Protein AF-A0A1F6SFJ9-F1 (afdb_monomer)

Structure (mmCIF, N/CA/C/O backbone):
data_AF-A0A1F6SFJ9-F1
#
_entry.id   AF-A0A1F6SFJ9-F1
#
loop_
_atom_site.group_PDB
_atom_site.id
_atom_site.type_symbol
_atom_site.label_atom_id
_atom_site.label_alt_id
_atom_site.label_comp_id
_atom_site.label_asym_id
_atom_site.label_entity_id
_atom_site.label_seq_id
_atom_site.pdbx_PDB_ins_code
_atom_site.Cartn_x
_atom_site.Cartn_y
_atom_site.Cartn_z
_atom_site.occupancy
_atom_site.B_iso_or_equiv
_atom_site.auth_seq_id
_atom_site.auth_comp_id
_atom_site.auth_asym_id
_atom_site.auth_atom_id
_atom_site.pdbx_PDB_model_num
ATOM 1 N N . MET A 1 1 ? -2.118 -1.679 14.306 1.00 91.25 1 MET A N 1
ATOM 2 C CA . MET A 1 1 ? -2.117 -2.472 13.065 1.00 91.25 1 MET A CA 1
ATOM 3 C C . MET A 1 1 ? -0.828 -2.202 12.329 1.00 91.25 1 MET A C 1
ATOM 5 O O . MET A 1 1 ? -0.306 -1.092 12.445 1.00 91.25 1 MET A O 1
ATOM 9 N N . LYS A 1 2 ? -0.341 -3.209 11.615 1.00 96.75 2 LYS A N 1
ATOM 10 C CA . LYS A 1 2 ? 0.787 -3.123 10.694 1.00 96.75 2 LYS A CA 1
ATOM 11 C C . LYS A 1 2 ? 0.244 -2.812 9.306 1.00 96.75 2 LYS A C 1
ATOM 13 O O . LYS A 1 2 ? -0.588 -3.555 8.790 1.00 96.75 2 LYS A O 1
ATOM 18 N N . ILE A 1 3 ? 0.669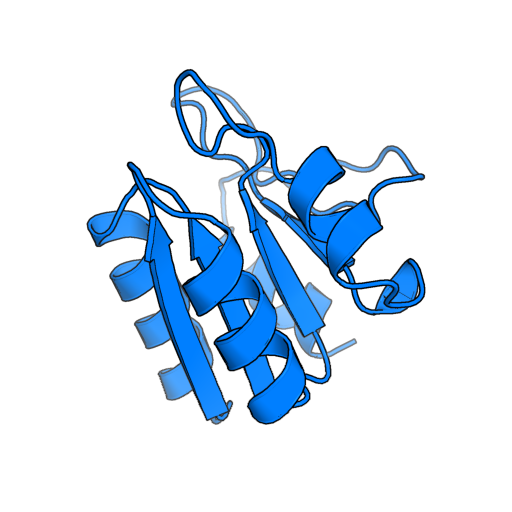 -1.702 8.718 1.00 94.38 3 ILE A N 1
ATOM 19 C CA . ILE A 1 3 ? 0.173 -1.240 7.421 1.00 94.38 3 ILE A CA 1
ATOM 20 C C . ILE A 1 3 ? 1.355 -1.087 6.477 1.00 94.38 3 ILE A C 1
ATOM 22 O O . ILE A 1 3 ? 2.309 -0.384 6.797 1.00 94.38 3 ILE A O 1
ATOM 26 N N . ALA A 1 4 ? 1.301 -1.729 5.317 1.00 95.31 4 ALA A N 1
ATOM 27 C CA . ALA A 1 4 ? 2.270 -1.501 4.253 1.00 95.31 4 ALA A CA 1
ATOM 28 C C . ALA A 1 4 ? 1.687 -0.541 3.215 1.00 95.31 4 ALA A C 1
ATOM 30 O O . ALA A 1 4 ? 0.507 -0.635 2.891 1.00 95.31 4 ALA A O 1
ATOM 31 N N . ILE A 1 5 ? 2.505 0.369 2.694 1.00 91.62 5 ILE A N 1
ATOM 32 C CA . ILE A 1 5 ? 2.152 1.273 1.595 1.00 91.62 5 ILE A CA 1
ATOM 33 C C . ILE A 1 5 ? 3.152 1.060 0.466 1.00 91.62 5 ILE A C 1
ATOM 35 O O . ILE A 1 5 ? 4.358 1.131 0.710 1.00 91.62 5 ILE A O 1
ATOM 39 N N . LEU A 1 6 ? 2.651 0.817 -0.744 1.00 91.25 6 LEU A N 1
ATOM 40 C CA . LEU A 1 6 ? 3.436 0.785 -1.972 1.00 91.25 6 LEU A CA 1
ATOM 41 C C . LEU A 1 6 ? 2.847 1.768 -2.980 1.00 91.25 6 LEU A C 1
ATOM 43 O O . LEU A 1 6 ? 1.697 1.616 -3.384 1.00 91.25 6 LEU A O 1
ATOM 47 N N . ASP A 1 7 ? 3.649 2.743 -3.383 1.00 89.31 7 ASP A N 1
ATOM 48 C CA . ASP A 1 7 ? 3.259 3.817 -4.301 1.00 89.31 7 ASP A CA 1
ATOM 49 C C . ASP A 1 7 ? 4.497 4.250 -5.102 1.00 89.31 7 ASP A C 1
ATOM 51 O O . ASP A 1 7 ? 5.614 4.189 -4.584 1.00 89.31 7 ASP A O 1
ATOM 55 N N . ASP A 1 8 ? 4.369 4.684 -6.351 1.00 87.56 8 ASP A N 1
ATOM 56 C CA . ASP A 1 8 ? 5.519 5.228 -7.085 1.00 87.56 8 ASP A CA 1
ATOM 57 C C . ASP A 1 8 ? 5.875 6.650 -6.593 1.00 87.56 8 ASP A C 1
ATOM 59 O O . ASP A 1 8 ? 7.033 7.082 -6.633 1.00 87.56 8 ASP A O 1
ATOM 63 N N . SER A 1 9 ? 4.928 7.369 -5.993 1.00 85.25 9 SER A N 1
ATOM 64 C CA . SER A 1 9 ? 5.129 8.688 -5.412 1.00 85.25 9 SER A CA 1
ATOM 65 C C . SER A 1 9 ? 5.631 8.612 -3.971 1.00 85.25 9 SER A C 1
ATOM 67 O O . SER A 1 9 ? 4.889 8.459 -2.995 1.00 85.25 9 SER A O 1
ATOM 69 N N . ARG A 1 10 ? 6.934 8.862 -3.799 1.00 86.06 10 ARG A N 1
ATOM 70 C CA . ARG A 1 10 ? 7.558 8.980 -2.470 1.00 86.06 10 ARG A CA 1
ATOM 71 C C . ARG A 1 10 ? 6.860 10.010 -1.574 1.00 86.06 10 ARG A C 1
ATOM 73 O O . ARG A 1 10 ? 6.664 9.758 -0.388 1.00 86.06 10 ARG A O 1
ATOM 80 N N . HIS A 1 11 ? 6.477 11.161 -2.130 1.00 82.00 11 HIS A N 1
ATOM 81 C CA . HIS A 1 11 ? 5.802 12.211 -1.365 1.00 82.00 11 HIS A CA 1
ATOM 82 C C . HIS A 1 11 ? 4.452 11.731 -0.818 1.00 82.00 11 HIS A C 1
ATOM 84 O O . HIS A 1 11 ? 4.084 12.057 0.312 1.00 82.00 11 HIS A O 1
ATOM 90 N N . LEU A 1 12 ? 3.730 10.933 -1.607 1.00 79.94 12 LEU A N 1
ATOM 91 C CA . LEU A 1 12 ? 2.449 10.378 -1.204 1.00 79.94 12 LEU A CA 1
ATOM 92 C C . LEU A 1 12 ? 2.611 9.302 -0.123 1.00 79.94 12 LEU A C 1
ATOM 94 O O . LEU A 1 12 ? 1.930 9.379 0.904 1.00 79.94 12 LEU A O 1
ATOM 98 N N . CYS A 1 13 ? 3.566 8.383 -0.297 1.00 84.81 13 CYS A N 1
ATOM 99 C CA . CYS A 1 13 ? 3.949 7.413 0.733 1.00 84.81 13 CYS A CA 1
ATOM 100 C C . CYS A 1 13 ? 4.224 8.092 2.079 1.00 84.81 13 CYS A C 1
ATOM 102 O O . CYS A 1 13 ? 3.645 7.721 3.098 1.00 84.81 13 CYS A O 1
ATOM 104 N N . GLU A 1 14 ? 5.082 9.116 2.092 1.00 85.62 14 GLU A N 1
ATOM 105 C CA . GLU A 1 14 ? 5.452 9.835 3.315 1.00 85.62 14 GLU A CA 1
ATOM 106 C C . GLU A 1 14 ? 4.249 10.567 3.935 1.00 85.62 14 GLU A C 1
ATOM 108 O O . GLU A 1 14 ? 4.053 10.530 5.154 1.00 85.62 14 GLU A O 1
ATOM 113 N N . ALA A 1 15 ? 3.403 11.197 3.114 1.00 81.94 15 ALA A N 1
ATOM 114 C CA . ALA A 1 15 ? 2.222 11.913 3.587 1.00 81.94 15 ALA A CA 1
ATOM 115 C C . ALA A 1 15 ? 1.177 10.978 4.220 1.00 81.94 15 ALA A C 1
ATOM 117 O O . ALA A 1 15 ? 0.643 11.294 5.288 1.00 81.94 15 ALA A O 1
ATOM 118 N N . LEU A 1 16 ? 0.887 9.837 3.587 1.00 81.25 16 LEU A N 1
ATOM 119 C CA . LEU A 1 16 ? -0.030 8.825 4.118 1.00 81.25 16 LEU A CA 1
ATOM 120 C C . LEU A 1 16 ? 0.559 8.134 5.344 1.00 81.25 16 LEU A C 1
ATOM 122 O O . LEU A 1 16 ? -0.107 8.037 6.377 1.00 81.25 16 LEU A O 1
ATOM 126 N N . GLY A 1 17 ? 1.830 7.746 5.263 1.00 86.94 17 GLY A N 1
ATOM 127 C CA . GLY A 1 17 ? 2.568 7.145 6.363 1.00 86.94 17 GLY A CA 1
ATOM 128 C C . GLY A 1 17 ? 2.536 8.000 7.617 1.00 86.94 17 GLY A C 1
ATOM 129 O O . GLY A 1 17 ? 2.155 7.518 8.680 1.00 86.94 17 GLY A O 1
ATOM 130 N N . GLY A 1 18 ? 2.821 9.297 7.486 1.00 85.69 18 GLY A N 1
ATOM 131 C CA . GLY A 1 18 ? 2.786 10.224 8.613 1.00 85.69 18 GLY A CA 1
ATOM 132 C C . GLY A 1 18 ? 1.396 10.386 9.240 1.00 85.69 18 GLY A C 1
ATOM 133 O O . GLY A 1 18 ? 1.298 10.645 10.438 1.00 85.69 18 GLY A O 1
ATOM 134 N N . VAL A 1 19 ? 0.310 10.233 8.473 1.00 83.38 19 VAL A N 1
ATOM 135 C CA . VAL A 1 19 ? -1.061 10.242 9.017 1.00 83.38 19 VAL A CA 1
ATOM 136 C C . VAL A 1 19 ? -1.336 8.967 9.814 1.00 83.38 19 VAL A C 1
ATOM 138 O O . VAL A 1 19 ? -1.829 9.055 10.936 1.00 83.38 19 VAL A O 1
ATOM 141 N N . LEU A 1 20 ? -0.981 7.805 9.269 1.00 87.25 20 LEU A N 1
ATOM 142 C CA . LEU A 1 20 ? -1.218 6.501 9.895 1.00 87.25 20 LEU A CA 1
ATOM 143 C C . LEU A 1 20 ? -0.350 6.283 11.140 1.00 87.25 20 LEU A C 1
ATOM 145 O O . LEU A 1 20 ? -0.839 5.814 12.164 1.00 87.25 20 LEU A O 1
ATOM 149 N N . GLN A 1 21 ? 0.911 6.709 11.097 1.00 92.00 21 GLN A N 1
ATOM 150 C CA . GLN A 1 21 ? 1.803 6.691 12.257 1.00 92.00 21 GLN A CA 1
ATOM 151 C C . GLN A 1 21 ? 1.276 7.591 13.382 1.00 92.00 21 GLN A C 1
ATOM 153 O O . GLN A 1 21 ? 1.275 7.188 14.542 1.00 92.00 21 GLN A O 1
ATOM 158 N N . LYS A 1 22 ? 0.756 8.786 13.057 1.00 89.31 22 LYS A N 1
ATOM 159 C CA . LYS A 1 22 ? 0.111 9.674 14.046 1.00 89.31 22 LYS A CA 1
ATOM 160 C C . LYS A 1 22 ? -1.158 9.077 14.657 1.00 89.31 22 LYS A C 1
ATOM 162 O O . LYS A 1 22 ? -1.502 9.448 15.774 1.00 89.31 22 LYS A O 1
ATOM 167 N N . ALA A 1 23 ? -1.830 8.171 13.949 1.00 86.94 23 ALA A N 1
ATOM 168 C CA . ALA A 1 23 ? -2.962 7.403 14.463 1.00 86.94 23 ALA A CA 1
ATOM 169 C C . ALA A 1 23 ? -2.537 6.172 15.296 1.00 86.94 23 ALA A C 1
ATOM 171 O O . ALA A 1 23 ? -3.387 5.459 15.816 1.00 86.94 23 ALA A O 1
ATOM 172 N N . GLY A 1 24 ? -1.231 5.926 15.466 1.00 94.38 24 GLY A N 1
ATOM 173 C CA . GLY A 1 24 ? -0.709 4.827 16.282 1.00 94.38 24 GLY A CA 1
ATOM 174 C C . GLY A 1 24 ? -0.527 3.506 15.530 1.00 94.38 24 GLY A C 1
ATOM 175 O O . GLY A 1 24 ? -0.442 2.451 16.157 1.00 94.38 24 GLY A O 1
ATOM 176 N N . HIS A 1 25 ? -0.480 3.532 14.197 1.00 93.19 25 HIS A N 1
ATOM 177 C CA . HIS A 1 25 ? -0.171 2.351 13.394 1.00 93.19 25 HIS A CA 1
ATOM 178 C C . HIS A 1 25 ? 1.337 2.191 13.165 1.00 93.19 25 HIS A C 1
ATOM 180 O O . HIS A 1 25 ? 2.0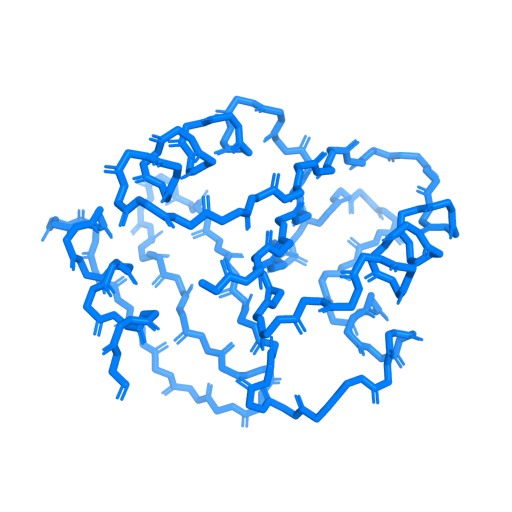78 3.169 13.057 1.00 93.19 25 HIS A O 1
ATOM 186 N N . GLU A 1 26 ? 1.781 0.942 13.044 1.00 97.19 26 GLU A N 1
ATOM 187 C CA . GLU A 1 26 ? 3.120 0.607 12.565 1.00 97.19 26 GLU A CA 1
ATOM 188 C C . GLU A 1 26 ? 3.073 0.587 11.036 1.00 97.19 26 GLU A C 1
ATOM 190 O O . GLU A 1 26 ? 2.213 -0.079 10.459 1.00 97.19 26 GLU A O 1
ATOM 195 N N . VAL A 1 27 ? 3.946 1.346 10.372 1.00 96.00 27 VAL A N 1
ATOM 196 C CA . VAL A 1 27 ? 3.827 1.579 8.927 1.00 96.00 27 VAL A CA 1
ATOM 197 C C . VAL A 1 27 ? 5.126 1.265 8.202 1.00 96.00 27 VAL A C 1
ATOM 199 O O . VAL A 1 27 ? 6.164 1.847 8.516 1.00 96.00 27 VAL A O 1
ATOM 202 N N . LEU A 1 28 ? 5.033 0.403 7.191 1.00 96.44 28 LEU A N 1
ATOM 203 C CA . LEU A 1 28 ? 6.076 0.158 6.202 1.00 96.44 28 LEU A CA 1
ATOM 204 C C . LEU A 1 28 ? 5.810 1.020 4.962 1.00 96.44 28 LEU A C 1
ATOM 206 O O . LEU A 1 28 ? 4.742 0.928 4.361 1.00 96.44 28 LEU A O 1
ATOM 210 N N . LEU A 1 29 ? 6.786 1.844 4.579 1.00 93.44 29 LEU A N 1
ATOM 211 C CA . LEU A 1 29 ? 6.710 2.712 3.403 1.00 93.44 29 LEU A CA 1
ATOM 212 C C . LEU A 1 29 ? 7.654 2.207 2.321 1.00 93.44 29 LEU A C 1
ATOM 214 O O . LEU A 1 29 ? 8.859 2.115 2.548 1.00 93.44 29 LEU A O 1
ATOM 218 N N . LEU A 1 30 ? 7.108 1.917 1.145 1.00 91.25 30 LEU A N 1
ATOM 219 C CA . LEU A 1 30 ? 7.859 1.448 -0.008 1.00 91.25 30 LEU A CA 1
ATOM 220 C C . LEU A 1 30 ? 7.510 2.327 -1.202 1.00 91.25 30 LEU A C 1
ATOM 222 O O . LEU A 1 30 ? 6.349 2.432 -1.581 1.00 91.25 30 LEU A O 1
ATOM 226 N N . SER A 1 31 ? 8.523 2.947 -1.805 1.00 86.38 31 SER A N 1
ATOM 227 C CA . SER A 1 31 ? 8.351 3.682 -3.056 1.00 86.38 31 SER A CA 1
ATOM 228 C C . SER A 1 31 ? 9.094 2.988 -4.186 1.00 86.38 31 SER A C 1
ATOM 230 O O . SER A 1 31 ? 10.316 2.835 -4.083 1.00 86.38 31 SER A O 1
ATOM 232 N N . CYS A 1 32 ? 8.406 2.575 -5.254 1.00 69.31 32 CYS A N 1
ATOM 233 C CA . CYS A 1 32 ? 9.024 1.800 -6.331 1.00 69.31 32 CYS A CA 1
ATOM 234 C C . CYS A 1 32 ? 8.831 2.424 -7.716 1.00 69.31 32 CYS A C 1
ATOM 236 O O . CYS A 1 32 ? 7.720 2.738 -8.111 1.00 69.31 32 CYS A O 1
ATOM 238 N N . TRP A 1 33 ? 9.929 2.538 -8.469 1.00 62.44 33 TRP A N 1
ATOM 239 C CA . TRP A 1 33 ? 9.906 2.886 -9.899 1.00 62.44 33 TRP A CA 1
ATOM 240 C C . TRP A 1 33 ? 10.446 1.752 -10.788 1.00 62.44 33 TRP A C 1
ATOM 242 O O . TRP A 1 33 ? 10.089 1.665 -11.960 1.00 62.44 33 TRP A O 1
ATOM 252 N N . PHE A 1 34 ? 11.321 0.882 -10.257 1.00 59.41 34 PHE A N 1
ATOM 253 C CA . PHE A 1 34 ? 12.159 0.004 -11.091 1.00 59.41 34 PHE A CA 1
ATOM 254 C C . PHE A 1 34 ? 12.152 -1.486 -10.694 1.00 59.41 34 PHE A C 1
ATOM 256 O O . PHE A 1 34 ? 12.139 -2.331 -11.589 1.00 59.41 34 PHE A O 1
ATOM 263 N N . GLU A 1 35 ? 12.092 -1.846 -9.403 1.00 69.56 35 GLU A N 1
ATOM 264 C CA . GLU A 1 35 ? 12.178 -3.252 -8.959 1.00 69.56 35 GLU A CA 1
ATOM 265 C C . GLU A 1 35 ? 11.037 -3.656 -8.012 1.00 69.56 35 GLU A C 1
ATOM 267 O O . GLU A 1 35 ? 10.863 -3.085 -6.937 1.00 69.56 35 GLU A O 1
ATOM 272 N N . LEU A 1 36 ? 10.262 -4.673 -8.406 1.00 78.12 36 LEU A N 1
ATOM 273 C CA . LEU A 1 36 ? 9.085 -5.145 -7.665 1.00 78.12 36 LEU A CA 1
ATOM 274 C C . LEU A 1 36 ? 9.422 -6.208 -6.604 1.00 78.12 36 LEU A C 1
ATOM 276 O O . LEU A 1 36 ? 8.836 -6.222 -5.524 1.00 78.12 36 LEU A O 1
ATOM 280 N N . ASN A 1 37 ? 10.373 -7.099 -6.903 1.00 84.38 37 ASN A N 1
ATOM 281 C CA . ASN A 1 37 ? 10.665 -8.274 -6.072 1.00 84.38 37 ASN A CA 1
ATOM 282 C C . ASN A 1 37 ? 11.142 -7.929 -4.649 1.00 84.38 37 ASN A C 1
ATOM 284 O O . ASN A 1 37 ? 10.628 -8.540 -3.712 1.00 84.38 37 ASN A O 1
ATOM 288 N N . PRO A 1 38 ? 12.052 -6.954 -4.441 1.00 89.19 38 PRO A N 1
ATOM 289 C CA . PRO A 1 38 ? 12.457 -6.564 -3.090 1.00 89.19 38 PRO A CA 1
ATOM 290 C C . PRO A 1 38 ? 11.288 -6.006 -2.270 1.00 89.19 38 PRO A C 1
ATOM 292 O O . PRO A 1 38 ? 11.182 -6.285 -1.081 1.00 89.19 38 PRO A O 1
ATOM 295 N N . ASN A 1 39 ? 10.373 -5.274 -2.914 1.00 90.19 39 ASN A N 1
ATOM 296 C CA . ASN A 1 39 ? 9.199 -4.708 -2.253 1.00 90.19 39 ASN A CA 1
ATOM 297 C C . ASN A 1 39 ? 8.194 -5.793 -1.859 1.00 90.19 39 ASN A C 1
ATOM 299 O O . ASN A 1 39 ? 7.687 -5.771 -0.744 1.00 90.19 39 ASN A O 1
ATOM 303 N N . ILE A 1 40 ? 7.949 -6.778 -2.727 1.00 92.19 40 ILE A N 1
ATOM 304 C CA . ILE A 1 40 ? 7.098 -7.933 -2.398 1.00 92.19 40 ILE A CA 1
ATOM 305 C C . ILE A 1 40 ? 7.664 -8.687 -1.190 1.00 92.19 40 ILE A C 1
ATOM 307 O O . ILE A 1 40 ? 6.922 -8.953 -0.246 1.00 92.19 40 ILE A O 1
ATOM 311 N N . ALA A 1 41 ? 8.968 -8.983 -1.195 1.00 93.06 41 ALA A N 1
ATOM 312 C CA . ALA A 1 41 ? 9.622 -9.675 -0.088 1.00 93.06 41 ALA A CA 1
ATOM 313 C C . ALA A 1 41 ? 9.532 -8.872 1.220 1.00 93.06 41 ALA A C 1
ATOM 315 O O . ALA A 1 41 ? 9.156 -9.429 2.247 1.00 93.06 41 ALA A O 1
ATOM 316 N N . ALA A 1 42 ? 9.787 -7.561 1.170 1.00 94.69 42 ALA A N 1
ATOM 317 C CA . ALA A 1 42 ? 9.685 -6.684 2.334 1.00 94.69 42 ALA A CA 1
ATOM 318 C C . ALA A 1 42 ? 8.259 -6.624 2.903 1.00 94.69 42 ALA A C 1
ATOM 320 O O . ALA A 1 42 ? 8.078 -6.665 4.118 1.00 94.69 42 ALA A O 1
ATOM 321 N N . ILE A 1 43 ? 7.235 -6.563 2.043 1.00 95.31 43 ILE A N 1
ATOM 322 C CA . ILE A 1 43 ? 5.832 -6.599 2.479 1.00 95.31 43 ILE A CA 1
ATOM 323 C C . ILE A 1 43 ? 5.524 -7.940 3.151 1.00 95.31 43 ILE A C 1
ATOM 325 O O . ILE A 1 43 ? 4.914 -7.957 4.215 1.00 95.31 43 ILE A O 1
ATOM 329 N N . GLN A 1 44 ? 5.950 -9.054 2.553 1.00 95.25 44 GLN A N 1
ATOM 330 C CA . GLN A 1 44 ? 5.706 -10.388 3.104 1.00 95.25 44 GLN A CA 1
ATOM 331 C C . GLN A 1 44 ? 6.413 -10.604 4.446 1.00 95.25 44 GLN A C 1
ATOM 333 O O . GLN A 1 44 ? 5.812 -11.161 5.359 1.00 95.25 44 GLN A O 1
ATOM 338 N N . GLU A 1 45 ? 7.653 -10.131 4.589 1.00 97.00 45 GLU A N 1
ATOM 339 C CA . GLU A 1 45 ? 8.411 -10.189 5.845 1.00 97.00 45 GLU A CA 1
ATOM 340 C C . GLU A 1 45 ? 7.782 -9.312 6.935 1.00 97.00 45 GLU A C 1
ATOM 342 O O . GLU A 1 45 ? 7.727 -9.698 8.103 1.00 97.00 45 GLU A O 1
ATOM 347 N N . PHE A 1 46 ? 7.271 -8.139 6.559 1.00 97.69 46 PHE A N 1
ATOM 348 C CA . PHE A 1 46 ? 6.601 -7.238 7.490 1.00 97.69 46 PHE A CA 1
ATOM 349 C C . PHE A 1 46 ? 5.258 -7.784 7.997 1.00 97.69 46 PHE A C 1
ATOM 351 O O . PHE A 1 46 ? 4.835 -7.394 9.088 1.00 97.69 46 PHE A O 1
ATOM 358 N N . ASP A 1 47 ? 4.628 -8.685 7.236 1.00 96.31 47 ASP A N 1
ATOM 359 C CA . ASP A 1 47 ? 3.325 -9.311 7.502 1.00 96.31 47 ASP A CA 1
ATOM 360 C C . ASP A 1 47 ? 2.249 -8.303 7.953 1.00 96.31 47 ASP A C 1
ATOM 362 O O . ASP A 1 47 ?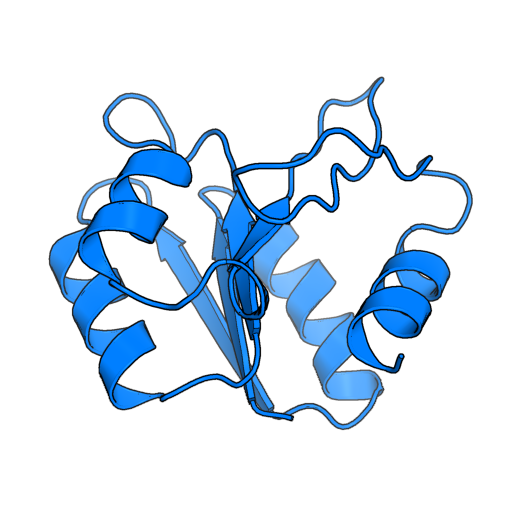 1.813 -8.299 9.109 1.00 96.31 47 ASP A O 1
ATOM 366 N N . PRO A 1 48 ? 1.844 -7.376 7.068 1.00 96.12 48 PRO A N 1
ATOM 367 C CA . PRO A 1 48 ? 0.865 -6.362 7.409 1.00 96.12 48 PRO A CA 1
ATOM 368 C C . PRO A 1 48 ? -0.553 -6.930 7.569 1.00 96.12 48 PRO A C 1
ATOM 370 O O . PRO A 1 48 ? -0.973 -7.905 6.930 1.00 96.12 48 PRO A O 1
ATOM 373 N N . ASP A 1 49 ? -1.339 -6.228 8.380 1.00 94.38 49 ASP A N 1
ATOM 374 C CA . ASP A 1 49 ? -2.787 -6.397 8.460 1.00 94.38 49 ASP A CA 1
ATOM 375 C C . ASP A 1 49 ? -3.457 -5.871 7.182 1.00 94.38 49 ASP A C 1
ATOM 377 O O . ASP A 1 49 ? -4.395 -6.481 6.675 1.00 94.38 49 ASP A O 1
ATOM 381 N N . ILE A 1 50 ? -2.952 -4.748 6.653 1.00 91.44 50 ILE A N 1
ATOM 382 C CA . ILE A 1 50 ? -3.461 -4.072 5.454 1.00 91.44 50 ILE A CA 1
ATOM 383 C C . ILE A 1 50 ? -2.297 -3.622 4.562 1.00 91.44 50 ILE A C 1
ATOM 385 O O . ILE A 1 50 ? -1.306 -3.071 5.039 1.00 91.44 50 ILE A O 1
ATOM 389 N N . VAL A 1 51 ? -2.450 -3.793 3.251 1.00 91.38 51 VAL A N 1
ATOM 390 C CA . VAL A 1 51 ? -1.555 -3.261 2.221 1.00 91.38 51 VAL A CA 1
ATOM 391 C C . VAL A 1 51 ? -2.305 -2.215 1.406 1.00 91.38 51 VAL A C 1
ATOM 393 O O . VAL A 1 51 ? -3.285 -2.540 0.737 1.00 91.38 51 VAL A O 1
ATOM 396 N N . LEU A 1 52 ? -1.837 -0.973 1.454 1.00 89.38 52 LEU A N 1
ATOM 397 C CA . LEU A 1 52 ? -2.239 0.100 0.554 1.00 89.38 52 LEU A CA 1
ATOM 398 C C . LEU A 1 52 ? -1.351 0.022 -0.695 1.00 89.38 52 LEU A C 1
ATOM 400 O O . LEU A 1 52 ? -0.129 0.102 -0.584 1.00 89.38 52 LEU A O 1
ATOM 404 N N . LEU A 1 53 ? -1.946 -0.180 -1.863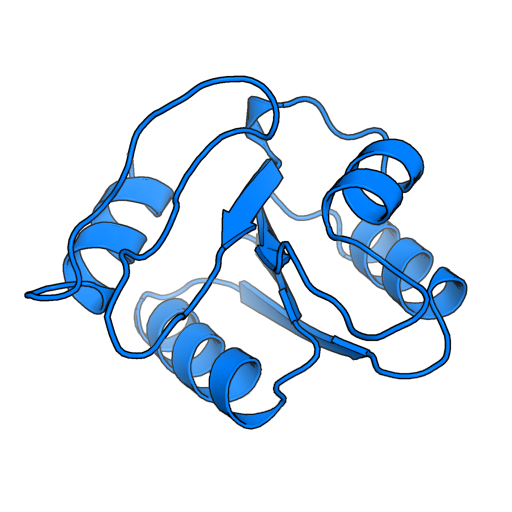 1.00 88.12 53 LEU A N 1
ATOM 405 C CA . LEU A 1 53 ? -1.245 -0.374 -3.131 1.00 88.12 53 LEU A CA 1
ATOM 406 C C . LEU A 1 53 ? -1.744 0.646 -4.138 1.00 88.12 53 LEU A C 1
ATOM 408 O O . LEU A 1 53 ? -2.938 0.654 -4.420 1.00 88.12 53 LEU A O 1
ATOM 412 N N . ASP A 1 54 ? -0.857 1.464 -4.689 1.00 85.88 54 ASP A N 1
ATOM 413 C CA . ASP A 1 54 ? -1.240 2.326 -5.798 1.00 85.88 54 ASP A CA 1
ATOM 414 C C . ASP A 1 54 ? -1.562 1.510 -7.059 1.00 85.88 54 ASP A C 1
ATOM 416 O O . ASP A 1 54 ? -0.923 0.486 -7.343 1.00 85.88 54 ASP A O 1
ATOM 420 N N . GLU A 1 55 ? -2.592 1.928 -7.797 1.00 79.44 55 GLU A N 1
ATOM 421 C CA . GLU A 1 55 ? -3.000 1.248 -9.029 1.00 79.44 55 GLU A CA 1
ATOM 422 C C . GLU A 1 55 ? -1.907 1.363 -10.106 1.00 79.44 55 GLU A C 1
ATOM 424 O O . GLU A 1 55 ? -1.647 0.379 -10.813 1.00 79.44 55 GLU A O 1
ATOM 429 N N . ASP A 1 56 ? -1.247 2.522 -10.194 1.00 82.44 56 ASP A N 1
ATOM 430 C CA . ASP A 1 56 ? -0.317 2.922 -11.251 1.00 82.44 56 ASP A CA 1
ATOM 431 C C . ASP A 1 56 ? 1.110 3.098 -10.709 1.00 82.44 56 ASP A C 1
ATOM 433 O O . ASP A 1 56 ? 1.639 4.193 -10.562 1.00 82.44 56 ASP A O 1
ATOM 437 N N . LEU A 1 57 ? 1.785 1.971 -10.473 1.00 82.56 57 LEU A N 1
ATOM 438 C CA . LEU A 1 57 ? 3.160 1.927 -9.956 1.00 82.56 57 LEU A CA 1
ATOM 439 C C . LEU A 1 57 ? 4.221 2.236 -11.033 1.00 82.56 57 LEU A C 1
ATOM 441 O O . LEU A 1 57 ? 5.345 1.718 -10.991 1.00 82.56 57 LEU A O 1
ATOM 445 N N . GLY A 1 58 ? 3.857 3.039 -12.032 1.00 79.94 58 GLY A N 1
ATOM 446 C CA . GLY A 1 58 ? 4.691 3.424 -13.158 1.00 79.94 58 GLY A CA 1
ATOM 447 C C . GLY A 1 58 ? 4.594 2.491 -14.377 1.00 79.94 58 GLY A C 1
ATOM 448 O O . GLY A 1 58 ? 3.761 1.589 -14.461 1.00 79.94 58 GLY A O 1
ATOM 449 N N . PRO A 1 59 ? 5.485 2.660 -15.374 1.00 75.38 59 PRO A N 1
ATOM 450 C CA . PRO A 1 59 ? 5.281 2.143 -16.733 1.00 75.38 59 PRO A CA 1
ATOM 451 C C . PRO A 1 59 ? 5.277 0.613 -16.860 1.00 75.38 59 PRO A C 1
ATOM 453 O O . PRO A 1 59 ? 4.819 0.084 -17.870 1.00 75.38 59 PRO A O 1
ATOM 456 N N . ASN A 1 60 ? 5.819 -0.098 -15.870 1.00 75.56 60 ASN A N 1
ATOM 457 C CA . ASN A 1 60 ? 6.040 -1.543 -15.939 1.00 75.56 60 ASN A CA 1
ATOM 458 C C . ASN A 1 60 ? 5.179 -2.342 -14.955 1.00 75.56 60 ASN A C 1
ATOM 460 O O . ASN A 1 60 ? 5.122 -3.569 -15.061 1.00 75.56 60 ASN A O 1
ATOM 464 N N . TYR A 1 61 ? 4.529 -1.684 -13.993 1.00 81.44 61 TYR A N 1
ATOM 465 C CA . TYR A 1 61 ? 3.877 -2.360 -12.878 1.00 81.44 61 TYR A CA 1
ATOM 466 C C . TYR A 1 61 ? 2.539 -1.712 -12.544 1.00 81.44 61 TYR A C 1
ATOM 468 O O . TYR A 1 61 ? 2.356 -0.514 -12.678 1.00 81.44 61 TYR A O 1
ATOM 476 N N . SER A 1 62 ? 1.604 -2.531 -12.070 1.00 84.25 62 SER A N 1
ATOM 477 C CA . SER A 1 62 ? 0.343 -2.060 -11.495 1.00 84.25 62 SER A CA 1
ATOM 478 C C . SER A 1 62 ? 0.157 -2.677 -10.119 1.00 84.25 62 SER A C 1
ATOM 480 O O . SER A 1 62 ? 0.604 -3.812 -9.884 1.00 84.25 62 SER A O 1
ATOM 482 N N . GLY A 1 63 ? -0.578 -1.996 -9.240 1.00 83.81 63 GLY A N 1
ATOM 483 C CA . GLY A 1 63 ? -0.951 -2.530 -7.927 1.00 83.81 63 GLY A CA 1
ATOM 484 C C . GLY A 1 63 ? -1.620 -3.900 -8.029 1.00 83.81 63 GLY A C 1
ATOM 485 O O . GLY A 1 63 ? -1.415 -4.773 -7.189 1.00 83.81 63 GLY A O 1
ATOM 486 N N . ARG A 1 64 ? -2.334 -4.169 -9.130 1.00 82.19 64 ARG A N 1
ATOM 487 C CA . ARG A 1 64 ? -2.986 -5.463 -9.373 1.00 82.19 64 ARG A CA 1
ATOM 488 C C . ARG A 1 64 ? -2.002 -6.609 -9.604 1.00 82.19 64 ARG A C 1
ATOM 490 O O . ARG A 1 64 ? -2.300 -7.746 -9.235 1.00 82.19 64 ARG A O 1
ATOM 497 N N . ILE A 1 65 ? -0.864 -6.344 -10.245 1.00 85.88 65 ILE A N 1
ATOM 498 C CA . ILE A 1 65 ? 0.200 -7.343 -10.413 1.00 85.88 65 ILE A CA 1
ATOM 499 C C . ILE A 1 65 ? 0.821 -7.638 -9.047 1.00 85.88 65 ILE A C 1
ATOM 501 O O . ILE A 1 65 ? 0.917 -8.805 -8.672 1.00 85.88 65 ILE A O 1
ATOM 505 N N . VAL A 1 66 ? 1.134 -6.597 -8.271 1.00 88.88 66 VAL A N 1
ATOM 506 C CA . VAL A 1 66 ? 1.677 -6.736 -6.911 1.00 88.88 66 VAL A CA 1
ATOM 507 C C . VAL A 1 66 ? 0.729 -7.524 -6.013 1.00 88.88 66 VAL A C 1
ATOM 509 O O . VAL A 1 66 ? 1.144 -8.499 -5.397 1.00 88.88 66 VAL A O 1
ATOM 512 N N . ALA A 1 67 ? -0.556 -7.171 -5.998 1.00 88.75 67 ALA A N 1
ATOM 513 C CA . ALA A 1 67 ? -1.601 -7.862 -5.248 1.00 88.75 67 ALA A CA 1
ATOM 514 C C . ALA A 1 67 ? -1.628 -9.373 -5.532 1.00 88.75 67 ALA A C 1
ATOM 516 O O . ALA A 1 67 ? -1.714 -10.182 -4.607 1.00 88.75 67 ALA A O 1
ATOM 517 N N . LYS A 1 68 ? -1.512 -9.768 -6.809 1.00 87.88 68 LYS A N 1
ATOM 518 C CA . LYS A 1 68 ? -1.436 -11.185 -7.199 1.00 87.88 68 LYS A CA 1
ATOM 519 C C . LYS A 1 68 ? -0.167 -11.858 -6.684 1.00 87.88 68 LYS A C 1
ATOM 521 O O . LYS A 1 68 ? -0.243 -12.998 -6.241 1.00 87.88 68 LYS A O 1
ATOM 526 N N . CYS A 1 69 ? 0.975 -11.176 -6.747 1.00 90.50 69 CYS A N 1
ATOM 527 C CA . CYS A 1 69 ? 2.250 -11.706 -6.265 1.00 90.50 69 CYS A CA 1
ATOM 528 C C . CYS A 1 69 ? 2.295 -11.849 -4.740 1.00 90.50 69 CYS A C 1
ATOM 530 O O . CYS A 1 69 ? 2.875 -12.808 -4.241 1.00 90.50 69 CYS A O 1
ATOM 532 N N . LEU A 1 70 ? 1.665 -10.928 -4.006 1.00 91.44 70 LEU A N 1
ATOM 533 C CA . LEU A 1 70 ? 1.576 -10.988 -2.548 1.00 91.44 70 LEU A CA 1
ATOM 534 C C . LEU A 1 70 ? 0.765 -12.196 -2.071 1.00 91.44 70 LEU A C 1
ATOM 536 O O . LEU A 1 70 ? 1.064 -12.748 -1.017 1.00 91.44 70 LEU A O 1
ATOM 540 N N . GLY A 1 71 ? -0.254 -12.605 -2.835 1.00 89.25 71 GLY A N 1
ATOM 541 C CA . GLY A 1 71 ? -1.090 -13.760 -2.501 1.00 89.25 71 GLY A CA 1
ATOM 542 C C . GLY A 1 71 ? -1.984 -13.552 -1.274 1.00 89.25 71 GLY A C 1
ATOM 543 O O . GLY A 1 71 ? -2.559 -14.513 -0.767 1.00 89.25 71 GLY A O 1
ATOM 544 N N . TYR A 1 72 ? -2.114 -12.314 -0.792 1.00 88.75 72 TYR A N 1
ATOM 545 C CA . TYR A 1 72 ? -2.990 -11.990 0.326 1.00 88.75 72 TYR A CA 1
ATOM 546 C C . TYR A 1 72 ? -4.465 -12.064 -0.059 1.00 88.75 72 TYR A C 1
ATOM 548 O O . TYR A 1 72 ? -4.828 -11.840 -1.221 1.00 88.75 72 TYR A O 1
ATOM 556 N N . PRO A 1 73 ? -5.341 -12.350 0.918 1.00 87.31 73 PRO A N 1
ATOM 557 C CA . PRO A 1 73 ? -6.759 -12.367 0.648 1.00 87.31 73 PRO A CA 1
ATOM 558 C C . PRO A 1 73 ? -7.259 -10.935 0.362 1.00 87.31 73 PRO A C 1
ATOM 560 O O . PRO A 1 73 ? -6.677 -9.963 0.860 1.00 87.31 73 PRO A O 1
ATOM 563 N N . PRO A 1 74 ? -8.318 -10.777 -0.456 1.00 80.88 74 PRO A N 1
ATOM 564 C CA . PRO A 1 74 ? -8.846 -9.481 -0.878 1.00 80.88 74 PRO A CA 1
ATOM 565 C C . PRO A 1 74 ? -9.010 -8.451 0.239 1.00 80.88 74 PRO A C 1
ATOM 567 O O . PRO A 1 74 ? -8.713 -7.283 0.018 1.00 80.88 74 PRO A O 1
ATOM 570 N N . GLU A 1 75 ? -9.455 -8.878 1.419 1.00 81.75 75 GLU A N 1
ATOM 571 C CA . GLU A 1 75 ? -9.687 -8.062 2.612 1.00 81.75 75 GLU A CA 1
ATOM 572 C C . GLU A 1 75 ? -8.444 -7.320 3.120 1.00 81.75 75 GLU A C 1
ATOM 574 O O . GLU A 1 75 ? -8.574 -6.236 3.679 1.00 81.75 75 GLU A O 1
ATOM 579 N N . LYS A 1 76 ? -7.242 -7.854 2.878 1.00 87.56 76 LYS A N 1
ATOM 580 C CA . LYS A 1 76 ? -5.981 -7.209 3.269 1.00 87.56 76 LYS A CA 1
ATOM 581 C C . LYS A 1 76 ? -5.487 -6.188 2.249 1.00 87.56 76 LYS A C 1
ATOM 583 O O . LYS A 1 76 ? -4.566 -5.435 2.539 1.00 87.56 76 LYS A O 1
ATOM 588 N N . LEU A 1 77 ? -6.034 -6.186 1.039 1.00 85.75 77 LEU A N 1
ATOM 589 C CA . LEU A 1 77 ? -5.505 -5.413 -0.077 1.00 85.75 77 LEU A CA 1
ATOM 590 C C . LEU A 1 77 ? -6.410 -4.221 -0.353 1.00 85.75 77 LEU A C 1
ATOM 592 O O . LEU A 1 77 ? -7.593 -4.395 -0.633 1.00 85.75 77 LEU A O 1
ATOM 596 N N . VAL A 1 78 ? -5.846 -3.022 -0.309 1.00 82.69 78 VAL A N 1
ATOM 597 C CA . VAL A 1 78 ? -6.554 -1.768 -0.542 1.00 82.69 78 VAL A CA 1
ATOM 598 C C . VAL A 1 78 ? -5.861 -1.043 -1.674 1.00 82.69 78 VAL A C 1
ATOM 600 O O . VAL A 1 78 ? -4.718 -0.622 -1.553 1.00 82.69 78 VAL A O 1
ATOM 603 N N . ASP A 1 79 ? -6.571 -0.911 -2.778 1.00 78.19 79 ASP A N 1
ATOM 604 C CA . ASP A 1 79 ? -6.155 -0.072 -3.889 1.00 78.19 79 ASP A CA 1
ATOM 605 C C . ASP A 1 79 ? -6.223 1.405 -3.473 1.00 78.19 79 ASP A C 1
ATOM 607 O O . ASP A 1 79 ? -7.219 1.792 -2.854 1.00 78.19 79 ASP A O 1
ATOM 611 N N . ILE A 1 80 ? -5.193 2.195 -3.782 1.00 76.12 80 ILE A N 1
ATOM 612 C CA . ILE A 1 80 ? -5.134 3.654 -3.620 1.00 76.12 80 ILE A CA 1
ATOM 613 C C . ILE A 1 80 ? -4.832 4.292 -4.982 1.00 76.12 80 ILE A C 1
ATOM 615 O O . ILE A 1 80 ? -4.229 3.681 -5.847 1.00 76.12 80 ILE A O 1
ATOM 619 N N . SER A 1 81 ? -5.328 5.504 -5.219 1.00 70.25 81 SER A N 1
ATOM 620 C CA . SER A 1 81 ? -5.014 6.271 -6.430 1.00 70.25 81 SER A CA 1
ATOM 621 C C . SER A 1 81 ? -5.299 7.743 -6.166 1.00 70.25 81 SER A C 1
ATOM 623 O O . SER A 1 81 ? -6.289 8.071 -5.496 1.00 70.25 81 SER A O 1
ATOM 625 N N . ILE A 1 82 ? -4.443 8.634 -6.674 1.00 60.75 82 ILE A N 1
ATOM 626 C CA . ILE A 1 82 ? -4.651 10.085 -6.621 1.00 60.75 82 ILE A CA 1
ATOM 627 C C . ILE A 1 82 ? -4.524 10.676 -8.020 1.00 60.75 82 ILE A C 1
ATOM 629 O O . ILE A 1 82 ? -3.447 11.060 -8.463 1.00 60.75 82 ILE A O 1
ATOM 633 N N . ASN A 1 83 ? -5.661 10.879 -8.677 1.00 51.62 83 ASN A N 1
ATOM 634 C CA . ASN A 1 83 ? -5.740 11.804 -9.802 1.00 51.62 83 ASN A CA 1
ATOM 635 C C . ASN A 1 83 ? -6.222 13.167 -9.287 1.00 51.62 83 ASN A C 1
ATOM 637 O O . ASN A 1 83 ? -7.114 13.239 -8.442 1.00 51.62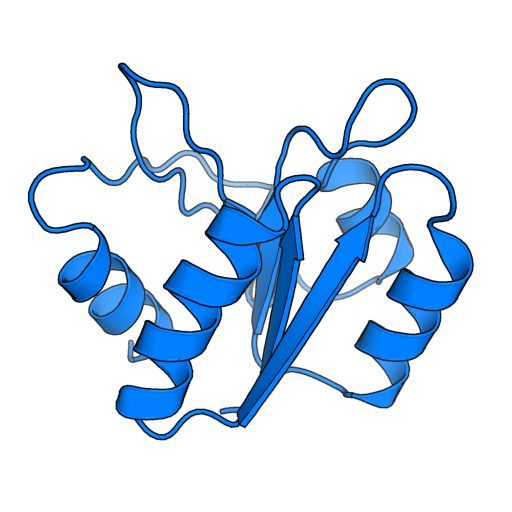 83 ASN A O 1
ATOM 641 N N . GLN A 1 84 ? -5.692 14.273 -9.826 1.00 41.12 84 GLN A N 1
ATOM 642 C CA . GLN A 1 84 ? -6.007 15.653 -9.391 1.00 41.12 84 GLN A CA 1
ATOM 643 C C . GLN A 1 84 ? -7.511 16.017 -9.454 1.00 41.12 84 GLN A C 1
ATOM 645 O O . GLN A 1 84 ? -7.928 17.053 -8.942 1.00 41.12 84 GLN A O 1
ATOM 650 N N . THR A 1 85 ? -8.342 15.158 -10.055 1.00 41.38 85 THR A N 1
ATOM 651 C CA . THR A 1 85 ? -9.807 15.269 -10.142 1.00 41.38 85 THR A CA 1
ATOM 652 C C . THR A 1 85 ? -10.564 14.039 -9.613 1.00 41.38 85 THR A C 1
ATOM 654 O O . THR A 1 85 ? -11.797 14.033 -9.624 1.00 41.38 85 THR A O 1
ATOM 657 N N . GLN A 1 86 ? -9.883 12.996 -9.123 1.00 38.25 86 GLN A N 1
ATOM 658 C CA . GLN A 1 86 ? -10.523 11.766 -8.653 1.00 38.25 86 GLN A CA 1
ATOM 659 C C . GLN A 1 86 ? -9.996 11.325 -7.289 1.00 38.25 86 GLN A C 1
ATOM 661 O O . GLN A 1 86 ? -8.814 11.089 -7.092 1.00 38.25 86 GLN A O 1
ATOM 666 N N . ARG A 1 87 ? -10.968 11.219 -6.378 1.00 39.41 87 ARG A N 1
ATOM 667 C CA . ARG A 1 87 ? -11.250 10.07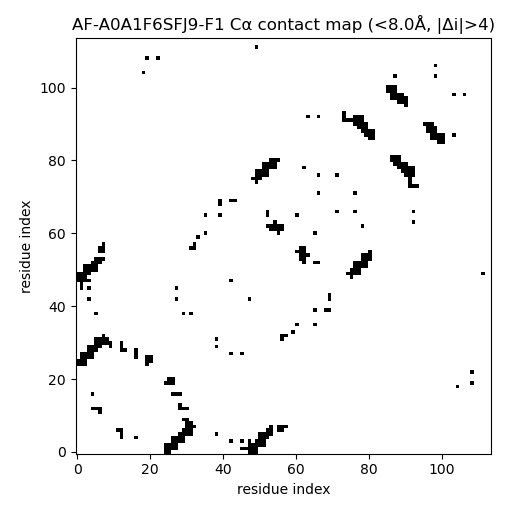4 -5.506 1.00 39.41 87 ARG A CA 1
ATOM 668 C C . ARG A 1 87 ? -10.030 9.294 -5.005 1.00 39.41 87 ARG A C 1
ATOM 670 O O . ARG A 1 87 ? -9.392 8.613 -5.790 1.00 39.41 87 ARG A O 1
ATOM 677 N N . PHE A 1 88 ? -9.858 9.249 -3.684 1.00 42.81 88 PHE A N 1
ATOM 678 C CA . PHE A 1 88 ? -9.185 8.113 -3.060 1.00 42.81 88 PHE A CA 1
ATOM 679 C C . PHE A 1 88 ? -10.019 6.880 -3.423 1.00 42.81 88 PHE A C 1
ATOM 681 O O . PHE A 1 88 ? -11.110 6.669 -2.885 1.00 42.81 88 PHE A O 1
ATOM 688 N N . CYS A 1 89 ? -9.594 6.105 -4.416 1.00 45.81 89 CYS A N 1
ATOM 689 C CA . CYS A 1 89 ? -10.141 4.768 -4.554 1.00 45.81 89 CYS A CA 1
ATOM 690 C C . CYS A 1 89 ? -9.730 4.022 -3.287 1.00 45.81 89 CYS A C 1
ATOM 692 O O . CYS A 1 89 ? -8.590 4.112 -2.863 1.00 45.81 89 CYS A O 1
ATOM 694 N N . VAL A 1 90 ? -10.705 3.422 -2.616 1.00 48.09 90 VAL A N 1
ATOM 695 C CA . VAL A 1 90 ? -10.483 2.466 -1.538 1.00 48.09 90 VAL A CA 1
ATOM 696 C C . VAL A 1 90 ? -11.356 1.299 -1.923 1.00 48.09 90 VAL A C 1
ATOM 698 O O . VAL A 1 90 ? -12.585 1.356 -1.836 1.00 48.09 90 VAL A O 1
ATOM 701 N N . ARG A 1 91 ? -10.708 0.287 -2.487 1.00 58.59 91 ARG A N 1
ATOM 702 C CA . ARG A 1 91 ? -11.339 -0.944 -2.941 1.00 58.59 91 ARG A CA 1
ATOM 703 C C . ARG A 1 91 ? -10.434 -2.091 -2.553 1.00 58.59 91 ARG A C 1
ATOM 705 O O . ARG A 1 91 ? -9.253 -2.089 -2.880 1.00 58.59 91 ARG A O 1
ATOM 712 N N . HIS A 1 92 ? -11.019 -3.126 -1.967 1.00 53.31 92 HIS A N 1
ATOM 713 C CA . HIS A 1 92 ? -10.503 -4.466 -2.209 1.00 53.31 92 HIS A CA 1
ATOM 714 C C . HIS A 1 92 ? -10.456 -4.642 -3.724 1.00 53.31 92 HIS A C 1
ATOM 716 O O . HIS A 1 92 ? -11.473 -4.345 -4.356 1.00 53.31 92 HIS A O 1
ATOM 722 N N . PHE A 1 93 ? -9.330 -5.097 -4.289 1.00 49.78 93 PHE A N 1
ATOM 723 C CA . PHE A 1 93 ? -8.999 -5.222 -5.732 1.00 49.78 93 PHE A CA 1
ATOM 724 C C . PHE A 1 93 ? -10.061 -5.909 -6.647 1.00 49.78 93 PHE A C 1
ATOM 726 O O . PHE A 1 93 ? -9.819 -6.177 -7.825 1.00 49.78 93 PHE A O 1
ATOM 733 N N . TRP A 1 94 ? -11.252 -6.205 -6.119 1.00 50.56 94 TRP A N 1
ATOM 734 C CA . TRP A 1 94 ? -12.333 -7.015 -6.664 1.00 50.56 94 TRP A CA 1
ATOM 735 C C . TRP A 1 94 ? -13.755 -6.428 -6.466 1.00 50.56 94 TRP A C 1
ATOM 737 O O . TRP A 1 94 ? -14.710 -7.038 -6.942 1.00 50.56 94 TRP A O 1
ATOM 747 N N . LYS A 1 95 ? -13.949 -5.270 -5.804 1.00 47.53 95 LYS A N 1
ATOM 748 C CA . LYS A 1 95 ? -15.274 -4.613 -5.631 1.00 47.53 95 LYS A CA 1
ATOM 749 C C . LYS A 1 95 ? -15.218 -3.114 -5.930 1.00 47.53 95 LYS A C 1
ATOM 751 O O . LYS A 1 95 ? -14.202 -2.483 -5.678 1.00 47.53 95 LYS A O 1
ATOM 756 N N . LYS A 1 96 ? -16.296 -2.532 -6.479 1.00 44.59 96 LYS A N 1
ATOM 757 C CA . LYS A 1 96 ? -16.330 -1.118 -6.896 1.00 44.59 96 LYS A CA 1
ATOM 758 C C . LYS A 1 96 ? -16.986 -0.182 -5.858 1.00 44.59 96 LYS A C 1
ATOM 760 O O . LYS A 1 96 ? -18.184 0.014 -5.956 1.00 44.59 96 LYS A O 1
ATOM 765 N N . ASP A 1 97 ? -16.206 0.502 -5.013 1.00 47.47 97 ASP A N 1
ATOM 766 C CA . ASP A 1 97 ? -16.635 1.668 -4.201 1.00 47.47 97 ASP A CA 1
ATOM 767 C C . ASP A 1 97 ? -15.602 2.819 -4.245 1.00 47.47 97 ASP A C 1
ATOM 769 O O . ASP A 1 97 ? -14.415 2.575 -4.419 1.00 47.47 97 ASP A O 1
ATOM 773 N N . CYS A 1 98 ? -16.014 4.090 -4.203 1.00 47.50 98 CYS A N 1
ATOM 774 C CA . CYS A 1 98 ? -15.102 5.248 -4.322 1.00 47.50 98 CYS A CA 1
ATOM 775 C C . CYS A 1 98 ? -15.215 6.182 -3.107 1.00 47.50 98 CYS A C 1
ATOM 777 O O . CYS A 1 98 ? -16.335 6.525 -2.731 1.00 47.50 98 CYS A O 1
ATOM 779 N N . LEU A 1 99 ? -14.095 6.683 -2.564 1.00 47.31 99 LEU A N 1
ATOM 780 C CA . LEU A 1 99 ? -14.083 7.747 -1.546 1.00 47.31 99 LEU A CA 1
ATOM 781 C C . LEU A 1 99 ? -13.717 9.100 -2.175 1.00 47.31 99 LEU A C 1
ATOM 783 O O . LEU A 1 99 ? -12.879 9.187 -3.066 1.00 47.31 99 LEU A O 1
ATOM 787 N N . HIS A 1 100 ? -14.370 10.180 -1.740 1.00 43.88 100 HIS A N 1
ATOM 788 C CA . HIS A 1 100 ? -14.202 11.527 -2.302 1.00 43.88 100 HIS A CA 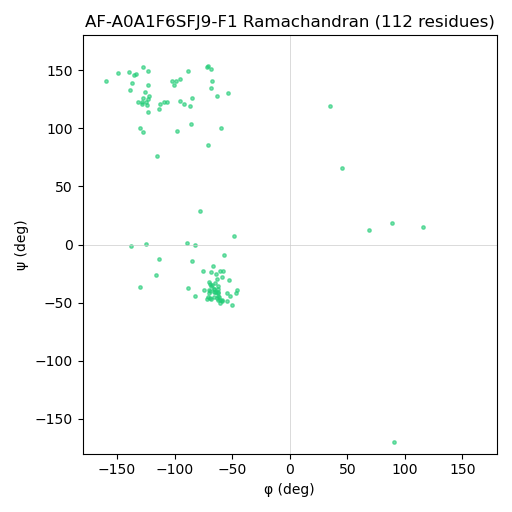1
ATOM 789 C C . HIS A 1 100 ? -13.270 12.395 -1.428 1.00 43.88 100 HIS A C 1
ATOM 791 O O . HIS A 1 100 ? -13.396 12.417 -0.209 1.00 43.88 100 HIS A O 1
ATOM 797 N N . ILE A 1 101 ? -12.366 13.152 -2.072 1.00 46.06 101 ILE A N 1
ATOM 798 C CA . ILE A 1 101 ? -11.182 13.838 -1.495 1.00 46.06 101 ILE A CA 1
ATOM 799 C C . ILE A 1 101 ? -11.468 14.844 -0.360 1.00 46.06 101 ILE A C 1
ATOM 801 O O . ILE A 1 101 ? -10.585 15.100 0.462 1.00 46.06 101 ILE A O 1
ATOM 805 N N . LEU A 1 102 ? -12.680 15.392 -0.245 1.00 41.28 102 LEU A N 1
ATOM 806 C CA . LEU A 1 102 ? -13.043 16.281 0.866 1.00 41.28 102 LEU A CA 1
ATOM 807 C C . LEU A 1 102 ? -13.167 15.472 2.173 1.00 41.28 102 LEU A C 1
ATOM 809 O O . LEU A 1 102 ? -14.243 15.016 2.549 1.00 41.28 102 LEU A O 1
ATOM 813 N N . GLY A 1 103 ? -12.029 15.271 2.847 1.00 50.28 103 GLY A N 1
ATOM 814 C CA . GLY A 1 103 ? -11.907 14.501 4.091 1.00 50.28 103 GLY A CA 1
ATOM 815 C C . GLY A 1 103 ? -11.053 13.233 3.999 1.00 50.28 103 GLY A C 1
ATOM 816 O O . GLY A 1 103 ? -11.116 12.415 4.913 1.00 50.28 103 GLY A O 1
ATOM 817 N N . ALA A 1 104 ? -10.251 13.063 2.942 1.00 54.53 104 ALA A N 1
ATOM 818 C CA . ALA A 1 104 ? -9.486 11.843 2.658 1.00 54.53 104 ALA A CA 1
ATOM 819 C C . ALA A 1 104 ? -8.709 11.249 3.846 1.00 54.53 104 ALA A C 1
ATOM 821 O O . ALA A 1 104 ? -8.750 10.043 4.055 1.00 54.53 104 ALA A O 1
ATOM 822 N N . LYS A 1 105 ? -8.064 12.085 4.672 1.00 61.41 105 LYS A N 1
ATOM 823 C CA . LYS A 1 105 ? -7.356 11.628 5.883 1.00 61.41 105 LYS A CA 1
ATOM 824 C C . LYS A 1 105 ? -8.303 10.949 6.874 1.00 61.41 105 LYS A C 1
ATOM 826 O O . LYS A 1 105 ? -8.045 9.844 7.329 1.00 61.41 105 LYS A O 1
ATOM 831 N N . THR A 1 106 ? -9.419 11.602 7.186 1.00 61.16 106 THR A N 1
ATOM 832 C CA . THR A 1 106 ? -10.426 11.086 8.120 1.00 61.16 106 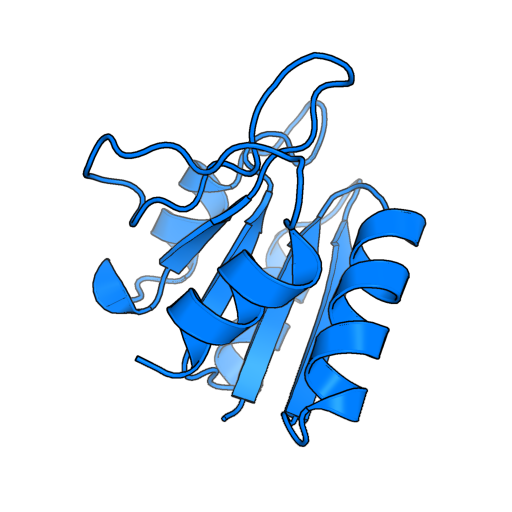THR A CA 1
ATOM 833 C C . THR A 1 106 ? -11.166 9.882 7.543 1.00 61.16 106 THR A C 1
ATOM 835 O O . THR A 1 106 ? -11.540 8.987 8.289 1.00 61.16 106 THR A O 1
ATOM 838 N N . GLN A 1 107 ? -11.386 9.841 6.228 1.00 62.56 107 GLN A N 1
ATOM 839 C CA . GLN A 1 107 ? -12.052 8.719 5.567 1.00 62.56 107 GLN A CA 1
ATOM 840 C C . GLN A 1 107 ? -11.151 7.483 5.461 1.00 62.56 107 GLN A C 1
ATOM 842 O O . GLN A 1 107 ? -11.643 6.386 5.698 1.00 62.56 107 GLN A O 1
ATOM 847 N N . LEU A 1 108 ? -9.854 7.658 5.178 1.00 68.19 108 LEU A N 1
ATOM 848 C CA . LEU A 1 108 ? -8.869 6.575 5.185 1.00 68.19 108 LEU A CA 1
ATOM 849 C C . LEU A 1 108 ? -8.741 5.961 6.583 1.00 68.19 108 LEU A C 1
ATOM 851 O O . LEU A 1 108 ? -8.842 4.749 6.722 1.00 68.19 108 LEU A O 1
ATOM 855 N N . LEU A 1 109 ? -8.603 6.795 7.619 1.00 68.00 109 LEU A N 1
ATOM 856 C CA . LEU A 1 109 ? -8.546 6.317 9.004 1.00 68.00 109 LEU A CA 1
ATOM 857 C C . LEU A 1 109 ? -9.830 5.578 9.395 1.00 68.00 109 LEU A C 1
ATOM 859 O O . LEU A 1 109 ? -9.767 4.440 9.830 1.00 68.00 109 LEU A O 1
ATOM 863 N N . ARG A 1 110 ? -11.007 6.147 9.105 1.00 68.56 110 ARG A N 1
ATOM 864 C CA . ARG A 1 110 ? -12.296 5.465 9.326 1.00 68.56 110 ARG A CA 1
ATOM 865 C C . ARG A 1 110 ? -12.459 4.163 8.547 1.00 68.56 110 ARG A C 1
ATOM 867 O O . ARG A 1 110 ? -13.353 3.396 8.881 1.00 68.56 110 ARG A O 1
ATOM 874 N N . PHE A 1 111 ? -11.729 3.968 7.455 1.00 68.31 111 PHE A N 1
ATOM 875 C CA . PHE A 1 111 ? -11.760 2.720 6.703 1.00 68.31 111 PHE A CA 1
ATOM 876 C C . PHE A 1 111 ? -10.846 1.676 7.344 1.00 68.31 111 PHE A C 1
ATOM 878 O O . PHE A 1 111 ? -11.258 0.537 7.499 1.00 68.31 111 PHE A O 1
ATOM 885 N N . ILE A 1 112 ? -9.641 2.083 7.740 1.00 70.31 112 ILE A N 1
ATOM 886 C CA . ILE A 1 112 ? -8.632 1.215 8.361 1.00 70.31 112 ILE A CA 1
ATOM 887 C C . ILE A 1 112 ? -9.036 0.800 9.784 1.00 70.31 112 ILE A C 1
ATOM 889 O O . ILE A 1 112 ? -8.716 -0.300 10.211 1.00 70.31 112 ILE A O 1
ATOM 893 N N . GLU A 1 113 ? -9.742 1.667 10.511 1.00 68.25 113 GLU A N 1
ATOM 894 C CA . GLU A 1 113 ? -10.174 1.445 11.899 1.00 68.25 113 GLU A CA 1
ATOM 895 C C . GLU A 1 113 ? -11.545 0.748 12.033 1.00 68.25 113 GLU A C 1
ATOM 897 O O . GLU A 1 113 ? -12.033 0.586 13.152 1.00 68.25 113 GLU A O 1
ATOM 902 N N . LYS A 1 114 ? -12.203 0.389 10.923 1.00 62.47 114 LYS A N 1
ATOM 903 C CA . LYS A 1 114 ? -13.488 -0.334 10.926 1.00 62.47 114 LYS A CA 1
ATOM 904 C C . LYS A 1 114 ? -13.293 -1.840 10.990 1.00 62.47 114 LYS A C 1
ATOM 906 O O . LYS A 1 114 ? -14.119 -2.474 11.681 1.00 62.47 114 LYS A O 1
#

Solvent-accessible surface area (backbone atoms only — not comparable to full-atom values): 6398 Å² total; per-residue (Å²): 95,38,34,33,37,41,28,48,47,56,70,54,42,52,56,52,44,55,53,44,44,74,72,68,32,48,69,48,76,44,64,37,82,85,64,64,67,69,53,51,51,52,48,61,73,66,60,48,64,32,37,40,25,24,52,69,27,50,100,87,44,36,26,68,58,52,49,62,73,66,66,62,59,55,90,31,35,30,36,33,46,84,51,104,87,43,40,42,37,55,22,39,90,84,56,96,53,77,39,62,61,91,51,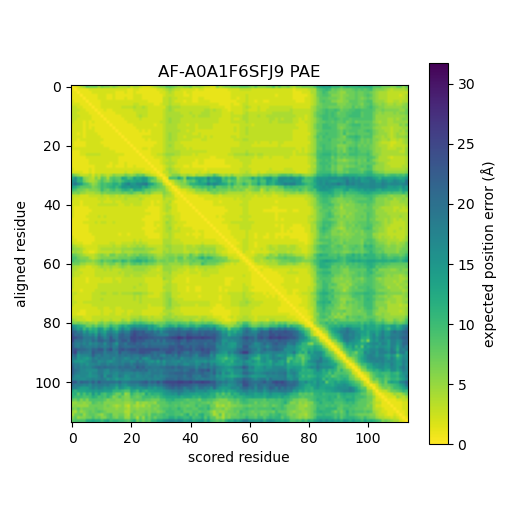44,70,62,51,51,48,59,59,75,75,105

Foldseek 3Di:
DEEEEEAQDPVVQVVLQVLVVVVVYHYHGHHDDDDLVVVLVVCLVSVGQAYEFEQDSDDPDGSVVSCVSNVDDLNRYFYAYDDVQAFGRGGSPPDDDTHDPPCVSVVVCVVVVD

Secondary structure (DSSP, 8-state):
-EEEEEES-HHHHHHHHHHHHHTT-EEEEEE-SS-SHHHHHHHHHH--SEEEEES--STT--HHHHHHHH---GGGEEEE--BTTB-EE-B-TTS--EE-STTHHHHHHHHHT-

Radius of gyration: 12.82 Å; Cα contacts (8 Å, |Δi|>4): 196; chains: 1; bounding box: 29×30×33 Å

Nearest PDB structures (foldseek):
  3cz5-assembly2_B  TM=8.050E-01  e=2.141E-03  Aurantimonas manganoxydans SI85-9A1
  6oaq-assembly1_B  TM=7.481E-01  e=1.252E-03  [Leptolyngbya] sp. JSC-1
  6oaq-assembly1_A  TM=7.054E-01  e=1.955E-02  [Leptolyngbya] sp. JSC-1
  3cu5-assembly2_A  TM=6.307E-01  e=1.223E-02  Lachnoclostridium phytofermentans ISDg
  1mdf-assembly1_A  TM=5.729E-01  e=1.786E-01  Bacillus subtilis

Mean predicted aligned error: 7.05 Å

pLDDT: mean 76.88, std 17.37, range [38.25, 97.69]

Sequence (114 aa):
MKIAILDDSRHLCEALGGVLQKAGHEVLLLSCWFELNPNIAAIQEFDPDIVLLDEDLGPNYSGRIVAKCLGYPPEKLVDISINQTQRFCVRHFWKKDCLHILGAKTQLLRFIEK